Protein AF-A0A8T1TEG0-F1 (afdb_monomer)

Nearest PDB structures (foldseek):
  7vfw-assembly1_A  TM=9.113E-01  e=1.254E-06  Homo sapiens
  7w9t-assembly1_A  TM=8.544E-01  e=8.796E-04  Homo sapiens
  7xm9-assembly1_A  TM=9.207E-01  e=3.900E-03  Homo sapiens
  9ayk-assembly1_A  TM=8.519E-01  e=6.281E-03  Homo sapiens
  8fc8-assembly1_A  TM=5.537E-01  e=6.685E+00  Homo sapiens

Radius of gyration: 25.13 Å; Cα contacts (8 Å, |Δi|>4): 50; chains: 1; bounding box: 62×44×57 Å

Foldseek 3Di:
DVVLVVVLVVLVVVLVVVCVVQDCPPDPSHQVVDPLSVLSVVLSVLSVVLPDPPDDDNVVSVVSVVSVVVNVCSVDVVNVVVVVVVVVVVVVVVVVVVVVVVVVVVVVVVCCVVCPPVPPDDDDDPPPDD

Solvent-accessible surface area (backbone atoms only — not comparable to full-atom values): 7740 Å² total; per-residue (Å²): 109,74,68,59,52,53,51,49,52,54,49,47,51,53,54,49,51,48,40,67,74,37,28,74,75,86,40,99,65,21,40,72,77,38,68,53,54,45,51,53,53,52,52,48,55,53,57,60,57,59,71,52,94,87,63,75,68,65,68,62,51,55,56,59,59,70,52,59,70,56,48,58,37,62,73,32,71,72,50,42,56,53,50,53,50,52,56,59,59,45,57,69,48,49,61,54,50,51,53,52,50,53,52,50,50,55,53,50,52,54,47,44,75,73,46,65,80,64,81,77,74,74,92,74,69,87,84,70,83,124

InterPro domains:
  IPR005821 Ion transport domain [PF00520] (2-121)
  IPR027359 Voltage-dependent channel domain superfamily [G3DSA:1.20.120.350] (1-74)
  IPR050599 Voltage-dependent calcium channel alpha-1 subunit [PTHR45628] (1-124)

Structure (mmCIF, N/CA/C/O backbone):
data_AF-A0A8T1TEG0-F1
#
_entry.id   AF-A0A8T1TEG0-F1
#
loop_
_atom_site.group_PDB
_atom_site.id
_atom_site.type_symbol
_atom_site.label_atom_id
_atom_site.label_alt_id
_atom_site.label_comp_id
_atom_site.label_asym_id
_atom_site.label_entity_id
_atom_site.label_seq_id
_atom_site.pdbx_PDB_ins_code
_atom_site.Cartn_x
_atom_site.Cartn_y
_atom_site.Cartn_z
_atom_site.occupancy
_atom_site.B_iso_or_equiv
_atom_site.auth_seq_id
_atom_site.auth_comp_id
_atom_site.auth_asym_id
_atom_site.auth_atom_id
_atom_site.pdbx_PDB_model_num
ATOM 1 N N . GLU A 1 1 ? -0.123 -23.855 13.612 1.00 62.81 1 GLU A N 1
ATOM 2 C CA . GLU A 1 1 ? -1.482 -24.397 13.371 1.00 62.81 1 GLU A CA 1
ATOM 3 C C . GLU A 1 1 ? -2.456 -24.118 14.520 1.00 62.81 1 GLU A C 1
ATOM 5 O O . GLU A 1 1 ? -3.252 -23.198 14.393 1.00 62.81 1 GLU A O 1
ATOM 10 N N . LYS A 1 2 ? -2.376 -24.821 15.665 1.00 70.19 2 LYS A N 1
ATOM 11 C CA . LYS A 1 2 ? -3.350 -24.670 16.775 1.00 70.19 2 LYS A CA 1
ATOM 12 C C . LYS A 1 2 ? -3.433 -23.246 17.348 1.00 70.19 2 LYS A C 1
ATOM 14 O O . LYS A 1 2 ? -4.522 -22.742 17.593 1.00 70.19 2 LYS A O 1
ATOM 19 N N . VAL A 1 3 ? -2.289 -22.577 17.489 1.00 77.81 3 VAL A N 1
ATOM 20 C CA . VAL A 1 3 ? -2.202 -21.187 17.972 1.00 77.81 3 VAL A CA 1
ATOM 21 C C . VAL A 1 3 ? -2.874 -20.208 17.003 1.00 77.81 3 VAL A C 1
ATOM 23 O O . VAL A 1 3 ? -3.600 -19.312 17.415 1.00 77.81 3 VAL A O 1
ATOM 26 N N . GLU A 1 4 ? -2.688 -20.404 15.698 1.00 75.06 4 GLU A N 1
ATOM 27 C CA . GLU A 1 4 ? -3.291 -19.546 14.673 1.00 75.06 4 GLU A CA 1
ATOM 28 C C . GLU A 1 4 ? -4.812 -19.689 14.640 1.00 75.06 4 GLU A C 1
ATOM 30 O O . GLU A 1 4 ? -5.512 -18.700 14.445 1.00 75.06 4 GLU A O 1
ATOM 35 N N . TYR A 1 5 ? -5.310 -20.907 14.861 1.00 77.00 5 TYR A N 1
ATOM 36 C CA . TYR A 1 5 ? -6.738 -21.192 14.940 1.00 77.00 5 TYR A CA 1
ATOM 37 C C . TYR A 1 5 ? -7.370 -20.590 16.203 1.00 77.00 5 TYR A C 1
ATOM 39 O O . TYR A 1 5 ? -8.436 -19.986 16.124 1.00 77.00 5 TYR A O 1
ATOM 47 N N . ALA A 1 6 ? -6.680 -20.665 17.347 1.00 81.88 6 ALA A N 1
ATOM 48 C CA . ALA A 1 6 ? -7.110 -20.014 18.586 1.00 81.88 6 ALA A CA 1
ATOM 49 C C . ALA A 1 6 ? -7.218 -18.490 18.421 1.00 81.88 6 ALA A C 1
ATOM 51 O O . ALA A 1 6 ? -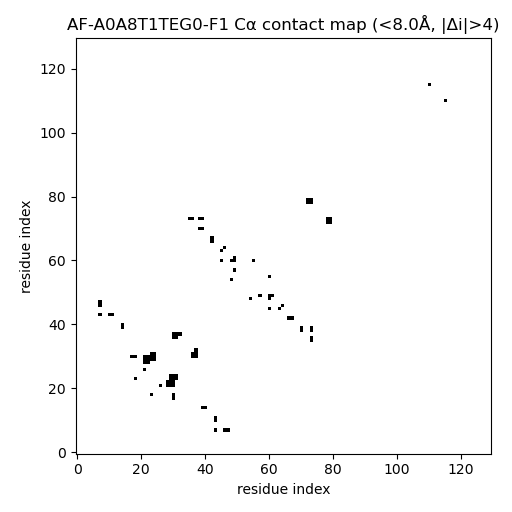8.236 -17.900 18.772 1.00 81.88 6 ALA A O 1
ATOM 52 N N . PHE A 1 7 ? -6.209 -17.862 17.809 1.00 79.44 7 PHE A N 1
ATOM 53 C CA . PHE A 1 7 ? -6.270 -16.443 17.471 1.00 79.44 7 PHE A CA 1
ATOM 54 C C . PHE A 1 7 ? -7.454 -16.133 16.551 1.00 79.44 7 PHE A C 1
ATOM 56 O O . PHE A 1 7 ? -8.213 -15.218 16.835 1.00 79.44 7 PHE A O 1
ATOM 63 N N . LEU A 1 8 ? -7.647 -16.906 15.481 1.00 80.69 8 LEU A N 1
ATOM 64 C CA . LEU A 1 8 ? -8.738 -16.707 14.524 1.00 80.69 8 LEU A CA 1
ATOM 65 C C . LEU A 1 8 ? -10.117 -16.740 15.198 1.00 80.69 8 LEU A C 1
ATOM 67 O O . LEU A 1 8 ? -10.940 -15.874 14.915 1.00 80.69 8 LEU A O 1
ATOM 71 N N . ILE A 1 9 ? -10.351 -17.673 16.125 1.00 83.75 9 ILE A N 1
ATOM 72 C CA . ILE A 1 9 ? -11.602 -17.750 16.897 1.00 83.75 9 ILE A CA 1
ATOM 73 C C . ILE A 1 9 ? -11.810 -16.487 17.742 1.00 83.75 9 ILE A C 1
ATOM 75 O O . ILE A 1 9 ? -12.888 -15.901 17.696 1.00 83.75 9 ILE A O 1
ATOM 79 N N . ILE A 1 10 ? -10.781 -16.042 18.471 1.00 85.75 10 ILE A N 1
ATOM 80 C CA . ILE A 1 10 ? -10.852 -14.831 19.305 1.00 85.75 10 ILE A CA 1
ATOM 81 C C . ILE A 1 10 ? -11.195 -13.607 18.446 1.00 85.75 10 ILE A C 1
ATOM 83 O O . ILE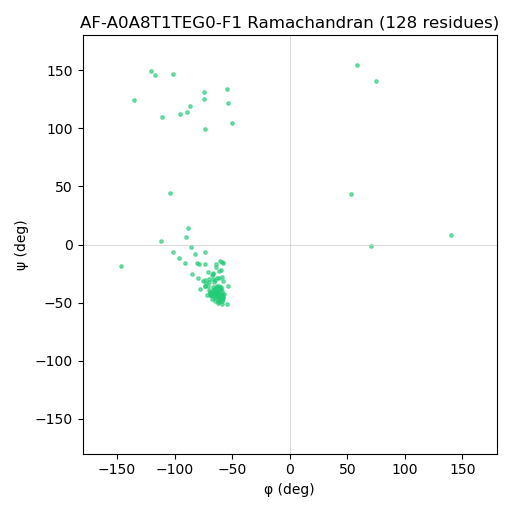 A 1 10 ? -12.111 -12.861 18.784 1.00 85.75 10 ILE A O 1
ATOM 87 N N . PHE A 1 11 ? -10.527 -13.444 17.301 1.00 80.06 11 PHE A N 1
ATOM 88 C CA . PHE A 1 11 ? -10.808 -12.339 16.378 1.00 80.06 11 PHE A CA 1
ATOM 89 C C . PHE A 1 11 ? -12.200 -12.437 15.767 1.00 80.06 11 PHE A C 1
ATOM 91 O O . PHE A 1 11 ? -12.888 -11.434 15.662 1.00 80.06 11 PHE A O 1
ATOM 98 N N . THR A 1 12 ? -12.663 -13.643 15.438 1.00 83.12 12 THR A N 1
ATOM 99 C CA . THR A 1 12 ? -14.026 -13.838 14.927 1.00 83.12 12 THR A CA 1
ATOM 100 C C . THR A 1 12 ? -15.061 -13.337 15.930 1.00 83.12 12 THR A C 1
ATOM 102 O O . THR A 1 12 ? -16.000 -12.649 15.539 1.00 83.12 12 THR A O 1
ATOM 105 N N . ILE A 1 13 ? -14.867 -13.637 17.218 1.00 86.19 13 ILE A N 1
ATOM 106 C CA . ILE A 1 13 ? -15.738 -13.175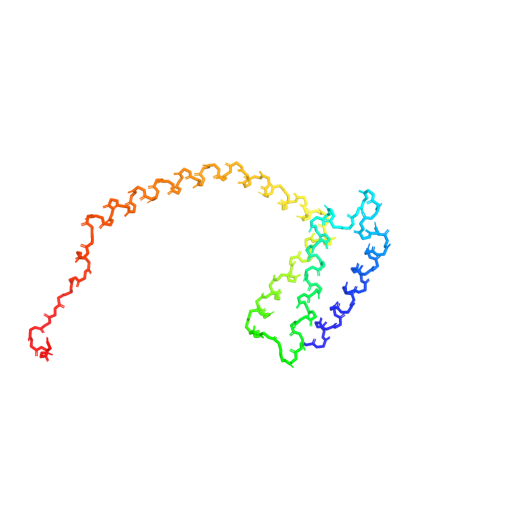 18.305 1.00 86.19 13 ILE A CA 1
ATOM 107 C C . ILE A 1 13 ? -15.662 -11.650 18.452 1.00 86.19 13 ILE A C 1
ATOM 109 O O . ILE A 1 13 ? -16.701 -11.000 18.538 1.00 86.19 13 ILE A O 1
ATOM 113 N N . GLU A 1 14 ? -14.461 -11.068 18.429 1.00 85.19 14 GLU A N 1
ATOM 114 C CA . GLU A 1 14 ? -14.257 -9.616 18.494 1.00 85.19 14 GLU A CA 1
ATOM 115 C C . GLU A 1 14 ? -14.961 -8.880 17.341 1.00 85.19 14 GLU A C 1
ATOM 117 O O . GLU A 1 14 ? -15.706 -7.925 17.573 1.00 85.19 14 GLU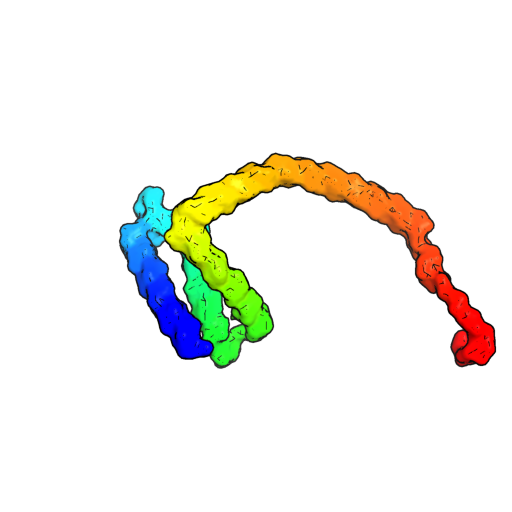 A O 1
ATOM 122 N N . THR A 1 15 ? -14.777 -9.336 16.098 1.00 79.31 15 THR A N 1
ATOM 123 C CA . THR A 1 15 ? -15.415 -8.761 14.908 1.00 79.31 15 THR A CA 1
ATOM 124 C C . THR A 1 15 ? -16.939 -8.901 14.992 1.00 79.31 15 THR A C 1
ATOM 126 O O . THR A 1 15 ? -17.651 -7.933 14.732 1.00 79.31 15 THR A O 1
ATOM 129 N N . PHE A 1 16 ? -17.464 -10.055 15.427 1.00 81.75 16 PHE A N 1
ATOM 130 C CA . PHE A 1 16 ? -18.908 -10.256 15.619 1.00 81.75 16 PHE A CA 1
ATOM 131 C C . PHE A 1 16 ? -19.496 -9.325 16.684 1.00 81.75 16 PHE A C 1
ATOM 133 O O . PHE A 1 16 ? -20.538 -8.712 16.455 1.00 81.75 16 PHE A O 1
ATOM 140 N N . LEU A 1 17 ? -18.816 -9.172 17.825 1.00 81.50 17 LEU A N 1
ATOM 141 C CA . LEU A 1 17 ? -19.208 -8.238 18.883 1.00 81.50 17 LEU A CA 1
ATOM 142 C C . LEU A 1 17 ? -19.263 -6.801 18.358 1.00 81.50 17 LEU A C 1
ATOM 144 O O . LEU A 1 17 ? -20.238 -6.097 18.612 1.00 81.50 17 LEU A O 1
ATOM 148 N N . LYS A 1 18 ? -18.266 -6.376 17.571 1.00 76.44 18 LYS A N 1
ATOM 149 C CA . LYS A 1 18 ? -18.273 -5.046 16.947 1.00 76.44 18 LYS A CA 1
ATOM 150 C C . LYS A 1 18 ? -19.410 -4.888 15.930 1.00 76.44 18 LYS A C 1
ATOM 152 O O . LYS A 1 18 ? -20.042 -3.837 15.898 1.00 76.44 18 LYS A O 1
ATOM 157 N N . ILE A 1 19 ? -19.704 -5.910 15.126 1.00 77.12 19 ILE A N 1
ATOM 158 C CA . ILE A 1 19 ? -20.814 -5.885 14.160 1.00 77.12 19 ILE A CA 1
ATOM 159 C C . ILE A 1 19 ? -22.164 -5.726 14.876 1.00 77.12 19 ILE A C 1
ATOM 161 O O . ILE A 1 19 ? -23.001 -4.935 14.438 1.00 77.12 19 ILE A O 1
ATOM 165 N N . ILE A 1 20 ? -22.364 -6.435 15.991 1.00 77.50 20 ILE A N 1
ATOM 166 C CA . ILE A 1 20 ? -23.587 -6.351 16.801 1.00 77.50 20 ILE A CA 1
ATOM 167 C C . ILE A 1 20 ? -23.683 -4.988 17.504 1.00 77.50 20 ILE A C 1
ATOM 169 O O . ILE A 1 20 ? -24.752 -4.385 17.507 1.00 77.50 20 ILE A O 1
ATOM 173 N N . ALA A 1 21 ? -22.577 -4.474 18.053 1.00 73.00 21 ALA A N 1
ATOM 174 C CA . ALA A 1 21 ? -22.550 -3.207 18.787 1.00 73.00 21 ALA A CA 1
ATOM 175 C C . ALA A 1 21 ? -22.740 -1.965 17.896 1.00 73.00 21 ALA A C 1
ATOM 177 O O . ALA A 1 21 ? -23.418 -1.023 18.298 1.00 73.00 21 ALA A O 1
ATOM 178 N N . TYR A 1 22 ? -22.153 -1.942 16.693 1.00 65.50 22 TYR A N 1
ATOM 179 C CA . TYR A 1 22 ? -22.247 -0.796 15.774 1.00 65.50 22 TYR A CA 1
ATOM 180 C C . TYR A 1 22 ? -23.426 -0.884 14.791 1.00 65.50 22 TYR A C 1
ATOM 182 O O . TYR A 1 22 ? -23.808 0.127 14.198 1.00 65.50 22 TYR A O 1
ATOM 190 N N . GLY A 1 23 ? -24.027 -2.066 14.626 1.00 62.62 23 GLY A N 1
ATOM 191 C CA . GLY A 1 23 ? -25.079 -2.314 13.644 1.00 62.62 23 GLY A CA 1
ATOM 192 C C . GLY A 1 23 ? -24.537 -2.414 12.210 1.00 62.62 23 GLY A C 1
ATOM 193 O O . GLY A 1 23 ? -23.639 -1.678 11.793 1.00 62.62 23 GLY A O 1
ATOM 194 N N . LEU A 1 24 ? -25.095 -3.348 11.431 1.00 58.84 24 LEU A N 1
ATOM 195 C CA . LEU A 1 24 ? -24.568 -3.713 10.109 1.00 58.84 24 LEU A CA 1
ATOM 196 C C . LEU A 1 24 ? -24.762 -2.599 9.064 1.00 58.84 24 LEU A C 1
ATOM 198 O O . LEU A 1 24 ? -23.837 -2.304 8.316 1.00 58.84 24 LEU A O 1
ATOM 202 N N . LEU A 1 25 ? -25.940 -1.961 9.025 1.00 55.09 25 LEU A N 1
ATOM 203 C CA . LEU A 1 25 ? -26.305 -0.984 7.980 1.00 55.09 25 LEU A CA 1
ATOM 204 C C . LEU A 1 25 ? -27.208 0.182 8.444 1.00 55.09 25 LEU A C 1
ATOM 206 O O . LEU A 1 25 ? -27.266 1.194 7.755 1.00 55.09 25 LEU A O 1
ATOM 210 N N . LEU A 1 26 ? -27.910 0.076 9.581 1.00 49.31 26 LEU A N 1
ATOM 211 C CA . LEU A 1 26 ? -29.025 0.983 9.928 1.00 49.31 26 LEU A CA 1
ATOM 212 C C . LEU A 1 26 ? -28.668 2.169 10.847 1.00 49.31 26 LEU A C 1
ATOM 214 O O . LEU A 1 26 ? -29.476 3.083 10.979 1.00 49.31 26 LEU A O 1
ATOM 218 N N . HIS A 1 27 ? -27.480 2.199 11.461 1.00 51.88 27 HIS A N 1
ATOM 219 C CA . HIS A 1 27 ? -27.046 3.316 12.313 1.00 51.88 27 HIS A CA 1
ATOM 220 C C . HIS A 1 27 ? -26.069 4.249 11.569 1.00 51.88 27 HIS A C 1
ATOM 222 O O . HIS A 1 27 ? -25.237 3.772 10.796 1.00 51.88 27 HIS A O 1
ATOM 228 N N . PRO A 1 28 ? -26.073 5.572 11.834 1.00 55.59 28 PRO A N 1
ATOM 229 C CA . PRO A 1 28 ? -25.132 6.526 11.235 1.00 55.59 28 PRO A CA 1
ATOM 230 C C . PRO A 1 28 ? -23.647 6.206 11.503 1.00 55.59 28 PRO A C 1
ATOM 232 O O . PRO A 1 28 ? -22.785 6.695 10.782 1.00 55.59 28 PRO A O 1
ATOM 235 N N . ASN A 1 29 ? -23.323 5.342 12.469 1.00 54.31 29 ASN A N 1
ATOM 236 C CA . ASN A 1 29 ? -21.974 4.806 12.697 1.00 54.31 29 ASN A CA 1
ATOM 237 C C . ASN A 1 29 ? -21.840 3.353 12.203 1.00 54.31 29 ASN A C 1
ATOM 239 O O . ASN A 1 29 ? -21.296 2.505 12.904 1.00 54.31 29 ASN A O 1
ATOM 243 N N . ALA A 1 30 ? -22.364 3.064 11.008 1.00 60.41 30 ALA A N 1
ATOM 244 C CA . ALA A 1 30 ? -22.339 1.732 10.413 1.00 60.41 30 ALA A CA 1
ATOM 245 C C . ALA A 1 30 ? -20.915 1.161 10.339 1.00 60.41 30 ALA A C 1
ATOM 247 O O . ALA A 1 30 ? -19.980 1.823 9.874 1.00 60.41 30 ALA A O 1
ATOM 248 N N . TYR A 1 31 ? -20.776 -0.104 10.740 1.00 63.44 31 TYR A N 1
ATOM 249 C CA . TYR A 1 31 ? -19.504 -0.828 10.800 1.00 63.44 31 TYR A CA 1
ATOM 250 C C . TYR A 1 31 ? -18.727 -0.793 9.469 1.00 63.44 31 TYR A C 1
ATOM 252 O O . TYR A 1 31 ? -17.506 -0.644 9.460 1.00 63.44 31 TYR A O 1
ATOM 260 N N . VAL A 1 32 ? -19.449 -0.838 8.345 1.00 61.12 32 VAL A N 1
ATOM 261 C CA . VAL A 1 32 ? -18.896 -0.865 6.978 1.00 61.12 32 VAL A CA 1
ATOM 262 C C . VAL A 1 32 ? -18.324 0.483 6.522 1.00 61.12 32 VAL A C 1
ATOM 264 O O . VAL A 1 32 ? -17.568 0.535 5.557 1.00 61.12 32 VAL A O 1
ATOM 267 N N . ARG A 1 33 ? -18.660 1.589 7.201 1.00 64.06 33 ARG A N 1
ATOM 268 C CA . ARG A 1 33 ? -18.183 2.931 6.826 1.00 64.06 33 ARG A CA 1
ATOM 269 C C . ARG A 1 33 ? -16.763 3.214 7.322 1.00 64.06 33 ARG A C 1
ATOM 271 O O . ARG A 1 33 ? -16.116 4.132 6.827 1.00 64.06 33 ARG A O 1
ATOM 278 N N . ASN A 1 34 ? -16.262 2.421 8.271 1.00 74.38 34 ASN A N 1
ATOM 279 C CA . ASN A 1 34 ? -14.886 2.505 8.744 1.00 74.38 34 ASN A CA 1
ATOM 280 C C . ASN A 1 34 ? -14.003 1.491 7.993 1.00 74.38 34 ASN A C 1
ATOM 282 O O . ASN A 1 34 ? -14.140 0.282 8.177 1.00 74.38 34 ASN A O 1
ATOM 286 N N . GLY A 1 35 ? -13.071 1.981 7.168 1.00 75.44 35 GLY A N 1
ATOM 287 C CA . GLY A 1 35 ? -12.185 1.133 6.358 1.00 75.44 35 GLY A CA 1
ATOM 288 C C . GLY A 1 35 ? -11.322 0.162 7.178 1.00 75.44 35 GLY A C 1
ATOM 289 O O . GLY A 1 35 ? -11.016 -0.932 6.712 1.00 75.44 35 GLY A O 1
ATOM 290 N N . TRP A 1 36 ? -10.997 0.505 8.428 1.00 80.62 36 TRP A N 1
ATOM 291 C CA . TRP A 1 36 ? -10.223 -0.363 9.325 1.00 80.62 36 TRP A CA 1
ATOM 292 C C . TRP A 1 36 ? -11.026 -1.558 9.845 1.00 80.62 36 TRP A C 1
ATOM 294 O O . TRP A 1 36 ? -10.478 -2.645 10.013 1.00 80.62 36 TRP A O 1
ATOM 304 N N . ASN A 1 37 ? -12.332 -1.373 10.043 1.00 78.69 37 ASN A N 1
ATOM 305 C CA . ASN A 1 37 ? -13.252 -2.438 10.437 1.00 78.69 37 ASN A CA 1
ATOM 306 C C . ASN A 1 37 ? -13.532 -3.389 9.265 1.00 78.69 37 ASN A C 1
ATOM 308 O O . ASN A 1 37 ? -13.637 -4.599 9.449 1.00 78.69 37 ASN A O 1
ATOM 312 N N . LEU A 1 38 ? -13.591 -2.853 8.041 1.00 80.50 38 LEU A N 1
ATOM 313 C CA . LEU A 1 38 ? -13.717 -3.662 6.829 1.00 80.50 38 LEU A CA 1
ATOM 314 C C . LEU A 1 38 ? -12.484 -4.555 6.613 1.00 80.50 38 LEU A C 1
ATOM 316 O O . LEU A 1 38 ? -12.621 -5.723 6.257 1.00 80.50 38 LEU A O 1
ATOM 320 N N . LEU A 1 39 ? -11.286 -4.023 6.869 1.00 81.31 39 LEU A N 1
ATOM 321 C CA . LEU A 1 39 ? -10.033 -4.778 6.806 1.00 81.31 39 LEU A CA 1
ATOM 322 C C . LEU A 1 39 ? -10.036 -5.948 7.804 1.00 81.31 39 LEU A C 1
ATOM 324 O O . LEU A 1 39 ? -9.698 -7.070 7.429 1.00 81.31 39 LEU A O 1
ATOM 328 N N . ASP A 1 40 ? -10.471 -5.705 9.043 1.00 83.31 40 ASP A N 1
ATOM 329 C CA . ASP A 1 40 ? -10.610 -6.737 10.081 1.00 83.31 40 ASP A CA 1
ATOM 330 C C . ASP A 1 40 ? -11.560 -7.868 9.643 1.00 83.31 40 ASP A C 1
ATOM 332 O O . ASP A 1 40 ? -11.208 -9.050 9.699 1.00 83.31 40 ASP A O 1
ATOM 336 N N . PHE A 1 41 ? -12.718 -7.508 9.079 1.00 82.44 41 PHE A N 1
ATOM 337 C CA . PHE A 1 41 ? -13.681 -8.467 8.534 1.00 82.44 41 PHE A CA 1
ATOM 338 C C . PHE A 1 41 ? -13.090 -9.331 7.408 1.00 82.44 41 PHE A C 1
ATOM 340 O O . PHE A 1 41 ? -13.249 -10.553 7.411 1.00 82.44 41 PHE A O 1
ATOM 347 N N . VAL A 1 42 ? -12.349 -8.728 6.470 1.00 82.69 42 VAL A N 1
ATOM 348 C CA . VAL A 1 42 ? -11.688 -9.463 5.377 1.00 82.69 42 VAL A CA 1
ATOM 349 C C . VAL A 1 42 ? -10.667 -10.467 5.922 1.00 82.69 42 VAL A C 1
ATOM 351 O O . VAL A 1 42 ? -10.620 -11.604 5.452 1.00 82.69 42 VAL A O 1
ATOM 354 N N . ILE A 1 43 ? -9.880 -10.097 6.940 1.00 82.19 43 ILE A N 1
ATOM 355 C CA . ILE A 1 43 ? -8.896 -11.003 7.556 1.00 82.19 43 ILE A CA 1
ATOM 356 C C . ILE A 1 43 ? -9.581 -12.225 8.184 1.00 82.19 43 ILE A C 1
ATOM 358 O O . ILE A 1 43 ? -9.084 -13.343 8.022 1.00 82.19 43 ILE A O 1
ATOM 362 N N . VAL A 1 44 ? -10.711 -12.039 8.873 1.00 84.06 44 VAL A N 1
ATOM 363 C CA . VAL A 1 44 ? -11.471 -13.142 9.488 1.00 84.06 44 VAL A CA 1
ATOM 364 C C . VAL A 1 44 ? -12.045 -14.083 8.424 1.00 84.06 44 VAL A C 1
ATOM 366 O O . VAL A 1 44 ? -11.866 -15.300 8.525 1.00 84.06 44 VAL A O 1
ATOM 369 N N . VAL A 1 45 ? -12.659 -13.540 7.366 1.00 81.69 45 VAL A N 1
ATOM 370 C CA . VAL A 1 45 ? -13.238 -14.333 6.264 1.00 81.69 45 VAL A CA 1
ATOM 371 C C . VAL A 1 45 ? -12.166 -15.158 5.551 1.00 81.69 45 VAL A C 1
ATOM 373 O O . VAL A 1 45 ? -12.332 -16.365 5.358 1.00 81.69 45 VAL A O 1
ATOM 376 N N . VAL A 1 46 ? -11.032 -14.537 5.220 1.00 79.00 46 VAL A N 1
ATOM 377 C CA . VAL A 1 46 ? -9.917 -15.217 4.546 1.00 79.00 46 VAL A CA 1
ATOM 378 C C . VAL A 1 46 ? -9.215 -16.218 5.472 1.00 79.00 46 VAL A C 1
ATOM 380 O O . VAL A 1 46 ? -8.746 -17.272 5.037 1.00 79.00 46 VAL A O 1
ATOM 383 N N . GLY A 1 47 ? -9.175 -15.931 6.774 1.00 77.56 47 GLY A N 1
ATOM 384 C CA . GLY A 1 47 ? -8.705 -16.873 7.781 1.00 77.56 47 GLY A CA 1
ATOM 385 C C . GLY A 1 47 ? -9.521 -18.166 7.778 1.00 77.56 47 GLY A C 1
ATOM 386 O O . GLY A 1 47 ? -8.939 -19.250 7.833 1.00 77.56 47 GLY A O 1
ATOM 387 N N . HIS A 1 48 ? -10.850 -18.059 7.697 1.00 74.50 48 HIS A N 1
ATOM 388 C CA . HIS A 1 48 ? -11.750 -19.211 7.718 1.00 74.50 48 HIS A CA 1
ATOM 389 C C . HIS A 1 48 ? -11.713 -20.005 6.400 1.00 74.50 48 HIS A C 1
ATOM 391 O O . HIS A 1 48 ? -11.769 -21.236 6.413 1.00 74.50 48 HIS A O 1
ATOM 397 N N . SER A 1 49 ? -11.550 -19.327 5.257 1.00 67.56 49 SER A N 1
ATOM 398 C CA . SER A 1 49 ? -11.460 -19.987 3.946 1.00 67.56 49 SER A CA 1
ATOM 399 C C . SER A 1 49 ? -10.156 -20.769 3.751 1.00 67.56 49 SER A C 1
ATOM 401 O O . SER A 1 49 ? -10.152 -21.788 3.069 1.00 67.56 49 SER A O 1
ATOM 403 N N . GLY A 1 50 ? -9.056 -20.346 4.381 1.00 63.81 50 GLY A N 1
ATOM 404 C CA . GLY A 1 50 ? -7.752 -21.011 4.276 1.00 63.81 50 GLY A CA 1
ATOM 405 C C . GLY A 1 50 ? -7.610 -22.339 5.037 1.00 63.81 50 GLY A C 1
ATOM 406 O O . GLY A 1 50 ? -6.566 -22.978 4.920 1.00 63.81 50 GLY A O 1
ATOM 407 N N . GLY A 1 51 ? -8.606 -22.740 5.837 1.00 57.22 51 GLY A N 1
ATOM 408 C CA . GLY A 1 51 ? -8.570 -23.955 6.666 1.00 57.22 51 GLY A CA 1
ATOM 409 C C . GLY A 1 51 ? -9.344 -25.154 6.111 1.00 57.22 51 GLY A C 1
ATOM 410 O O . GLY A 1 51 ? -9.269 -26.235 6.690 1.00 57.22 51 GLY A O 1
ATOM 411 N N . LYS A 1 52 ? -10.097 -24.991 5.015 1.00 57.19 52 LYS A N 1
ATOM 412 C CA . LYS A 1 52 ? -10.941 -26.058 4.458 1.00 57.19 52 LYS A CA 1
ATOM 413 C C . LYS A 1 52 ? -10.133 -26.938 3.490 1.00 57.19 52 LYS A C 1
ATOM 415 O O . LYS A 1 52 ? -9.660 -26.426 2.474 1.00 57.19 52 LYS A O 1
ATOM 420 N N . PRO A 1 53 ? -9.985 -28.251 3.749 1.00 47.03 53 PRO A N 1
ATOM 421 C CA . PRO A 1 53 ? -9.373 -29.161 2.793 1.00 47.03 53 PRO A CA 1
ATOM 422 C C . PRO A 1 53 ? -10.373 -29.390 1.652 1.00 47.03 53 PRO A C 1
ATOM 424 O O . PRO A 1 53 ? -11.331 -30.138 1.813 1.00 47.03 53 PRO A O 1
ATOM 427 N N . GLY A 1 54 ? -10.203 -28.689 0.526 1.00 56.34 54 GLY A N 1
ATOM 428 C CA . GLY A 1 54 ? -11.010 -28.928 -0.681 1.00 56.34 54 GLY A CA 1
ATOM 429 C C . GLY A 1 54 ? -11.469 -27.709 -1.487 1.00 56.34 54 GLY A C 1
ATOM 430 O O . GLY A 1 54 ? -12.263 -27.890 -2.403 1.00 56.34 54 GLY A O 1
ATOM 431 N N . GLY A 1 55 ? -11.013 -26.483 -1.199 1.00 57.41 55 GLY A N 1
ATOM 432 C CA . GLY A 1 55 ? -11.426 -25.296 -1.961 1.00 57.41 55 GLY A CA 1
ATOM 433 C C . GLY A 1 55 ? -10.271 -24.364 -2.323 1.00 57.41 55 GLY A C 1
ATOM 434 O O . GLY A 1 55 ? -9.593 -23.875 -1.427 1.00 57.41 55 GLY A O 1
ATOM 435 N N . PHE A 1 56 ? -10.132 -24.087 -3.627 1.00 57.31 56 PHE A N 1
ATOM 436 C CA . PHE A 1 56 ? -9.207 -23.134 -4.264 1.00 57.31 56 PHE A CA 1
ATOM 437 C C . PHE A 1 56 ? -7.701 -23.337 -4.016 1.00 57.31 56 PHE A C 1
ATOM 439 O O . PHE A 1 56 ? -7.264 -23.934 -3.038 1.00 57.31 56 PHE A O 1
ATOM 446 N N . ASP A 1 57 ? -6.898 -22.845 -4.963 1.00 59.56 57 ASP A N 1
ATOM 447 C CA . ASP A 1 57 ? -5.439 -22.958 -4.986 1.00 59.56 57 ASP A CA 1
ATOM 448 C C . ASP A 1 57 ? -4.819 -22.519 -3.645 1.00 59.56 57 ASP A C 1
ATOM 450 O O . ASP A 1 57 ? -4.735 -21.334 -3.301 1.00 59.56 57 ASP A O 1
ATOM 454 N N . VAL A 1 58 ? -4.391 -23.510 -2.859 1.00 63.28 58 VAL A N 1
ATOM 455 C CA . VAL A 1 58 ? -3.881 -23.358 -1.488 1.00 63.28 58 VAL A CA 1
ATOM 456 C C . VAL A 1 58 ? -2.663 -22.431 -1.404 1.00 63.28 58 VAL A C 1
ATOM 458 O O . VAL A 1 58 ? -2.309 -21.964 -0.318 1.00 63.28 58 VAL A O 1
ATOM 461 N N . LYS A 1 59 ? -2.018 -22.131 -2.542 1.00 64.69 59 LYS A N 1
ATOM 462 C CA . LYS A 1 59 ? -0.912 -21.174 -2.639 1.00 64.69 59 LYS A CA 1
ATOM 463 C C . LYS A 1 59 ? -1.375 -19.725 -2.478 1.00 64.69 59 LYS A C 1
ATOM 465 O O . LYS A 1 59 ? -0.752 -18.987 -1.715 1.00 64.69 59 LYS A O 1
ATOM 470 N N . ALA A 1 60 ? -2.479 -19.331 -3.113 1.00 67.31 60 ALA A N 1
ATOM 471 C CA . ALA A 1 60 ? -3.012 -17.972 -3.002 1.00 67.31 60 ALA A CA 1
ATOM 472 C C . ALA A 1 60 ? -3.551 -17.702 -1.587 1.00 67.31 60 ALA A C 1
ATOM 474 O O . ALA A 1 60 ? -3.220 -16.692 -0.971 1.00 67.31 60 ALA A O 1
ATOM 475 N N . LEU A 1 61 ? -4.284 -18.665 -1.014 1.00 67.44 61 LEU A N 1
ATOM 476 C CA . LEU A 1 61 ? -4.803 -18.600 0.361 1.00 67.44 61 LEU A CA 1
ATOM 477 C C . LEU A 1 61 ? -3.693 -18.510 1.422 1.00 67.44 61 LEU A C 1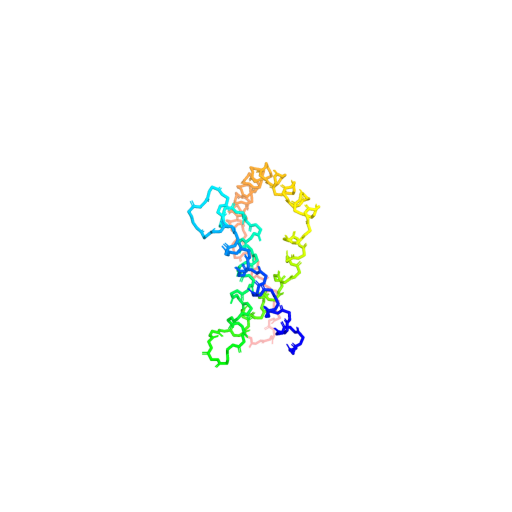
ATOM 479 O O . LEU A 1 61 ? -3.876 -17.898 2.476 1.00 67.44 61 LEU A O 1
ATOM 483 N N . ARG A 1 62 ? -2.508 -19.061 1.135 1.00 69.56 62 ARG A N 1
ATOM 484 C CA . ARG A 1 62 ? -1.328 -18.918 1.997 1.00 69.56 62 ARG A CA 1
ATOM 485 C C . ARG A 1 62 ? -0.749 -17.501 1.960 1.00 69.56 62 ARG A C 1
ATOM 487 O O . ARG A 1 62 ? -0.318 -17.022 3.008 1.00 69.56 62 ARG A O 1
ATOM 494 N N . ALA A 1 63 ? -0.774 -16.826 0.808 1.00 76.38 63 ALA A N 1
ATOM 495 C CA . ALA A 1 63 ? -0.266 -15.460 0.664 1.00 76.38 63 ALA A CA 1
ATOM 496 C C . ALA A 1 63 ? -1.042 -14.465 1.541 1.00 76.38 63 ALA A C 1
ATOM 498 O O . ALA A 1 63 ? -0.434 -13.618 2.187 1.00 76.38 63 ALA A O 1
ATOM 499 N N . PHE A 1 64 ? -2.359 -14.633 1.683 1.00 72.19 64 PHE A N 1
ATOM 500 C CA . PHE A 1 64 ? -3.193 -13.770 2.529 1.00 72.19 64 PHE A CA 1
ATOM 501 C C . PHE A 1 64 ? -2.820 -13.763 4.021 1.00 72.19 64 PHE A C 1
ATOM 503 O O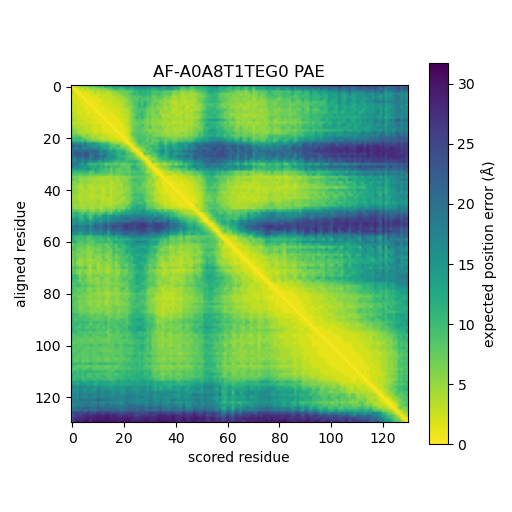 . PHE A 1 64 ? -3.217 -12.853 4.749 1.00 72.19 64 PHE A O 1
ATOM 510 N N . ARG A 1 65 ? -2.007 -14.713 4.507 1.00 75.19 65 ARG A N 1
ATOM 511 C CA . ARG A 1 65 ? -1.457 -14.652 5.875 1.00 75.19 65 ARG A CA 1
ATOM 512 C C . ARG A 1 65 ? -0.582 -13.411 6.096 1.00 75.19 65 ARG A C 1
ATOM 514 O O . ARG A 1 65 ? -0.474 -12.967 7.238 1.00 75.19 65 ARG A O 1
ATOM 521 N N . VAL A 1 66 ? -0.039 -12.814 5.028 1.00 80.62 66 VAL A N 1
ATOM 522 C CA . VAL A 1 66 ? 0.700 -11.538 5.060 1.00 80.62 66 VAL A CA 1
ATOM 523 C C . VAL A 1 66 ? -0.167 -10.349 5.488 1.00 80.62 66 VAL A C 1
ATOM 525 O O . VAL A 1 66 ? 0.364 -9.326 5.899 1.00 80.62 66 VAL A O 1
ATOM 528 N N . LEU A 1 67 ? -1.497 -10.478 5.445 1.00 76.69 67 LEU A N 1
ATOM 529 C CA . LEU A 1 67 ? -2.413 -9.445 5.931 1.00 76.69 67 LEU A CA 1
ATOM 530 C C . LEU A 1 67 ? -2.546 -9.449 7.459 1.00 76.69 67 LEU A C 1
ATOM 532 O O . LEU A 1 67 ? -2.989 -8.464 8.037 1.00 76.69 67 LEU A O 1
ATOM 536 N N . ARG A 1 68 ? -2.151 -10.525 8.154 1.00 78.44 68 ARG A N 1
ATOM 537 C CA . ARG A 1 68 ? -2.311 -10.618 9.616 1.00 78.44 68 ARG A CA 1
ATOM 538 C C . ARG A 1 68 ? -1.530 -9.552 10.392 1.00 78.44 68 ARG A C 1
ATOM 540 O O . ARG A 1 68 ? -2.119 -9.001 11.313 1.00 78.44 68 ARG A O 1
ATOM 547 N N . PRO A 1 69 ? -0.269 -9.212 10.062 1.00 81.88 69 PRO A N 1
ATOM 548 C CA . PRO A 1 69 ? 0.424 -8.080 10.681 1.00 81.88 69 PRO A CA 1
ATOM 549 C C . PRO A 1 69 ? -0.316 -6.749 10.504 1.00 81.88 69 PRO A C 1
ATOM 551 O O . PRO A 1 69 ? -0.286 -5.911 11.400 1.00 81.88 69 PRO A O 1
ATOM 554 N N . LEU A 1 7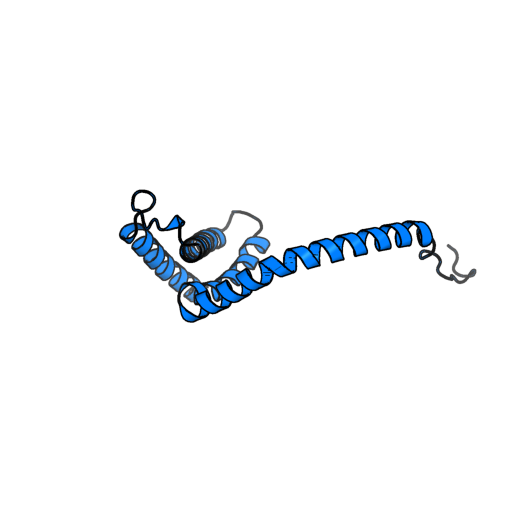0 ? -1.045 -6.582 9.395 1.00 77.81 70 LEU A N 1
ATOM 555 C CA . LEU A 1 70 ? -1.822 -5.376 9.105 1.00 77.81 70 LEU A CA 1
ATOM 556 C C . LEU A 1 70 ? -2.965 -5.159 10.111 1.00 77.81 70 LEU A C 1
ATOM 558 O O . LEU A 1 70 ? -3.400 -4.031 10.294 1.00 77.81 70 LEU A O 1
ATOM 562 N N . ARG A 1 71 ? -3.397 -6.187 10.853 1.00 75.69 71 ARG A N 1
ATOM 563 C CA . ARG A 1 71 ? -4.375 -6.029 11.946 1.00 75.69 71 ARG A CA 1
ATOM 564 C C . ARG A 1 71 ? -3.843 -5.216 13.134 1.00 75.69 71 ARG A C 1
ATOM 566 O O . ARG A 1 71 ? -4.612 -4.632 13.885 1.00 75.69 71 ARG A O 1
ATOM 573 N N . LEU A 1 72 ? -2.522 -5.175 13.341 1.00 80.38 72 LEU A N 1
ATOM 574 C CA . LEU A 1 72 ? -1.937 -4.349 14.408 1.00 80.38 72 LEU A CA 1
ATOM 575 C C . LEU A 1 72 ? -2.216 -2.867 14.142 1.00 80.38 72 LEU A C 1
ATOM 577 O O . LEU A 1 72 ? -2.381 -2.084 15.070 1.00 80.38 72 LEU A O 1
ATOM 581 N N . VAL A 1 73 ? -2.347 -2.509 12.866 1.00 81.75 73 VAL A N 1
ATOM 582 C CA . VAL A 1 73 ? -2.783 -1.188 12.434 1.00 81.75 73 VAL A CA 1
ATOM 583 C C . VAL A 1 73 ? -4.238 -0.925 12.804 1.00 81.75 73 VAL A C 1
ATOM 585 O O . VAL A 1 73 ? -4.541 0.138 13.338 1.00 81.75 73 VAL A O 1
ATOM 588 N N . SER A 1 74 ? -5.154 -1.862 12.539 1.00 76.06 74 SER A N 1
ATOM 589 C CA . SER A 1 74 ? -6.572 -1.655 12.855 1.00 76.06 74 SER A CA 1
ATOM 590 C C . SER A 1 74 ? -6.832 -1.594 14.367 1.00 76.06 74 SER A C 1
ATOM 592 O O . SER A 1 74 ? -7.773 -0.924 14.782 1.00 76.06 74 SER A O 1
ATOM 594 N N . GLY A 1 75 ? -5.985 -2.219 15.194 1.00 78.31 75 GLY A N 1
ATOM 595 C CA . GLY A 1 75 ? -6.088 -2.168 16.657 1.00 78.31 75 GLY A CA 1
ATOM 596 C C . GLY A 1 75 ? -5.433 -0.952 17.326 1.00 78.31 75 GLY A C 1
ATOM 597 O O . GLY A 1 75 ? -5.842 -0.573 18.421 1.00 78.31 75 GLY A O 1
ATOM 598 N N . VAL A 1 76 ? -4.429 -0.328 16.696 1.00 85.88 76 VAL A N 1
ATOM 599 C CA . VAL A 1 76 ? -3.640 0.754 17.309 1.00 85.88 76 VAL A CA 1
ATOM 600 C C . VAL A 1 76 ? -3.934 2.100 16.627 1.00 85.88 76 VAL A C 1
ATOM 602 O O . VAL A 1 76 ? -3.485 2.325 15.499 1.00 85.88 76 VAL A O 1
ATOM 605 N N . PRO A 1 77 ? -4.621 3.049 17.298 1.00 82.19 77 PRO A N 1
ATOM 606 C CA . PRO A 1 77 ? -5.060 4.299 16.671 1.00 82.19 77 PRO A CA 1
ATOM 607 C C . PRO A 1 77 ? -3.897 5.197 16.226 1.00 82.19 77 PRO A C 1
ATOM 609 O O . PRO A 1 77 ? -4.011 5.887 15.215 1.00 82.19 77 PRO A O 1
ATOM 612 N N . SER A 1 78 ? -2.749 5.156 16.910 1.00 86.25 78 SER A N 1
ATOM 613 C CA . SER A 1 78 ? -1.561 5.917 16.495 1.00 86.25 78 SER A CA 1
ATOM 614 C C . SER A 1 78 ? -1.032 5.475 15.125 1.00 86.25 78 SER A C 1
ATOM 616 O O . SER A 1 78 ? -0.616 6.314 14.329 1.00 86.25 78 SER A O 1
ATOM 618 N N . LEU A 1 79 ? -1.115 4.181 14.801 1.00 85.62 79 LEU A N 1
ATOM 619 C CA . LEU A 1 79 ? -0.652 3.644 13.521 1.00 85.62 79 LEU A CA 1
ATOM 620 C C . LEU A 1 79 ? -1.616 3.980 12.372 1.00 85.62 79 LEU A C 1
ATOM 622 O O . LEU A 1 79 ? -1.179 4.227 11.246 1.00 85.62 79 LEU A O 1
ATOM 626 N N . GLN A 1 80 ? -2.916 4.080 12.664 1.00 86.31 80 GLN A N 1
ATOM 627 C CA . GLN A 1 80 ? -3.927 4.528 11.698 1.00 86.31 80 GLN A CA 1
ATOM 628 C C . GLN A 1 80 ? -3.689 5.974 11.256 1.00 86.31 80 GLN A C 1
ATOM 630 O O . GLN A 1 80 ? -3.811 6.282 10.072 1.00 86.31 80 GLN A O 1
ATOM 635 N N . VAL A 1 81 ? -3.318 6.861 12.187 1.00 89.06 81 VAL A N 1
ATOM 636 C CA . VAL A 1 81 ? -3.008 8.268 11.876 1.00 89.06 81 VAL A CA 1
ATOM 637 C C . VAL A 1 81 ? -1.797 8.364 10.947 1.00 89.06 81 VAL A C 1
ATOM 639 O O . VAL A 1 81 ? -1.836 9.101 9.959 1.00 89.06 81 VAL A O 1
ATOM 642 N N . VAL A 1 82 ? -0.748 7.583 11.217 1.00 91.12 82 VAL A N 1
ATOM 643 C CA . VAL A 1 82 ? 0.458 7.545 10.376 1.00 91.12 82 VAL A CA 1
ATOM 644 C C . VAL A 1 82 ? 0.124 7.070 8.962 1.00 91.12 82 VAL A C 1
ATOM 646 O O . VAL A 1 82 ? 0.464 7.748 7.994 1.00 91.12 82 VAL A O 1
ATOM 649 N N . LEU A 1 83 ? -0.600 5.959 8.813 1.00 88.94 83 LEU A N 1
ATOM 650 C CA . LEU A 1 83 ? -0.954 5.446 7.485 1.00 88.94 83 LEU A CA 1
ATOM 651 C C . LEU A 1 83 ? -1.913 6.358 6.729 1.00 88.94 83 LEU A C 1
ATOM 653 O O . LEU A 1 83 ? -1.720 6.570 5.537 1.00 88.94 83 LEU A O 1
ATOM 657 N N . ASN A 1 84 ? -2.894 6.959 7.402 1.00 88.94 84 ASN A N 1
ATOM 658 C CA . ASN A 1 84 ? -3.755 7.961 6.776 1.00 88.94 84 ASN A CA 1
ATOM 659 C C . ASN A 1 84 ? -2.946 9.157 6.258 1.00 88.94 84 ASN A C 1
ATOM 661 O O . ASN A 1 84 ? -3.244 9.690 5.190 1.00 88.94 84 ASN A O 1
ATOM 665 N N . SER A 1 85 ? -1.893 9.550 6.977 1.00 91.50 85 SER A N 1
ATOM 666 C CA . SER A 1 85 ? -0.992 10.625 6.553 1.00 91.50 85 SER A CA 1
ATOM 667 C C . SER A 1 85 ? -0.177 10.221 5.321 1.00 91.50 85 SER A C 1
ATOM 669 O O . SER A 1 85 ? -0.064 11.006 4.381 1.00 91.50 85 SER A O 1
ATOM 671 N N . ILE A 1 86 ? 0.316 8.978 5.281 1.00 92.56 86 ILE A N 1
ATOM 672 C CA . ILE A 1 86 ? 1.021 8.410 4.122 1.00 92.56 86 ILE A CA 1
ATOM 673 C C . ILE A 1 86 ? 0.102 8.354 2.898 1.00 92.56 86 ILE A C 1
ATOM 675 O O . ILE A 1 86 ? 0.473 8.829 1.827 1.00 92.56 86 ILE A O 1
ATOM 679 N N . ILE A 1 87 ? -1.118 7.831 3.049 1.00 89.94 87 ILE A N 1
ATOM 680 C CA . ILE A 1 87 ? -2.090 7.742 1.951 1.00 89.94 87 ILE A CA 1
ATOM 681 C C . ILE A 1 87 ? -2.435 9.143 1.437 1.00 89.94 87 ILE A C 1
ATOM 683 O O . ILE A 1 87 ? -2.462 9.367 0.229 1.00 89.94 87 ILE A O 1
ATOM 687 N N . LYS A 1 88 ? -2.629 10.114 2.335 1.00 90.69 88 LYS A N 1
ATOM 688 C CA . LYS A 1 88 ? -2.903 11.505 1.958 1.00 90.69 88 LYS A CA 1
ATOM 689 C C . LYS A 1 88 ? -1.735 12.148 1.205 1.00 90.69 88 LYS A C 1
ATOM 691 O O . LYS A 1 88 ? -1.976 12.898 0.264 1.00 90.69 88 LYS A O 1
ATOM 696 N N . ALA A 1 89 ? -0.494 11.830 1.572 1.00 92.38 89 ALA A N 1
ATOM 697 C CA . ALA A 1 89 ? 0.700 12.269 0.851 1.00 92.38 89 ALA A CA 1
ATOM 698 C C . ALA A 1 89 ? 0.877 11.568 -0.509 1.00 92.38 89 ALA A C 1
ATOM 700 O O . ALA A 1 89 ? 1.496 12.125 -1.411 1.00 92.38 89 ALA A O 1
ATOM 701 N N . MET A 1 90 ? 0.302 10.377 -0.694 1.00 91.25 90 MET A N 1
ATOM 702 C CA . MET A 1 90 ? 0.353 9.642 -1.960 1.00 91.25 90 MET A CA 1
ATOM 703 C C . MET A 1 90 ? -0.560 10.243 -3.041 1.00 91.25 90 MET A C 1
ATOM 705 O O . MET A 1 90 ? -0.228 10.183 -4.222 1.00 91.25 90 MET A O 1
ATOM 709 N N . VAL A 1 91 ? -1.679 10.868 -2.657 1.00 91.50 91 VAL A N 1
ATOM 710 C CA . VAL A 1 91 ? -2.616 11.515 -3.597 1.00 91.50 91 VAL A CA 1
ATOM 711 C C . VAL A 1 91 ? -1.933 12.550 -4.512 1.00 91.50 91 VAL A C 1
ATOM 713 O O . VAL A 1 91 ? -2.074 12.424 -5.727 1.00 91.50 91 VAL A O 1
ATOM 716 N N . PRO A 1 92 ? -1.156 13.535 -4.015 1.00 91.31 92 PRO A N 1
ATOM 717 C CA . PRO A 1 92 ? -0.462 14.482 -4.893 1.00 91.31 92 PRO A CA 1
ATOM 718 C C . PRO A 1 92 ? 0.636 13.824 -5.743 1.00 91.31 92 PRO A C 1
ATOM 720 O O . PRO A 1 92 ? 0.874 14.256 -6.871 1.00 91.31 92 PRO A O 1
ATOM 723 N N . LEU A 1 93 ? 1.272 12.752 -5.254 1.00 93.19 93 LEU A N 1
ATOM 724 C CA . LEU A 1 93 ? 2.279 12.007 -6.019 1.00 93.19 93 LEU A CA 1
ATOM 725 C C . LEU A 1 93 ? 1.681 11.296 -7.238 1.00 93.19 93 LEU A C 1
ATOM 727 O O . LEU A 1 93 ? 2.396 11.077 -8.212 1.00 93.19 93 LEU A O 1
ATOM 731 N N . LEU A 1 94 ? 0.382 10.977 -7.227 1.00 92.88 94 LEU A N 1
ATOM 732 C CA . LEU A 1 94 ? -0.291 10.313 -8.346 1.00 92.88 94 LEU A CA 1
ATOM 733 C C . LEU A 1 94 ? -0.256 11.162 -9.625 1.00 92.88 94 LEU A C 1
ATOM 735 O O . LEU A 1 94 ? -0.058 10.624 -10.713 1.00 92.88 94 LEU A O 1
ATOM 739 N N . HIS A 1 95 ? -0.360 12.489 -9.505 1.00 93.12 95 HIS A N 1
ATOM 740 C CA . HIS A 1 95 ? -0.235 13.393 -10.653 1.00 93.12 95 HIS A CA 1
ATOM 741 C C . HIS A 1 95 ? 1.174 13.364 -11.261 1.00 93.12 95 HIS A C 1
ATOM 743 O O . HIS A 1 95 ? 1.323 13.321 -12.482 1.00 93.12 95 HIS A O 1
ATOM 749 N N . ILE A 1 96 ? 2.208 13.329 -10.416 1.00 95.62 96 ILE A N 1
ATOM 750 C CA . ILE A 1 96 ? 3.606 13.237 -10.858 1.00 95.62 96 ILE A CA 1
ATOM 751 C C . ILE A 1 96 ? 3.864 11.864 -11.488 1.00 95.62 96 ILE A C 1
ATOM 753 O O . ILE A 1 96 ? 4.469 11.777 -12.553 1.00 95.62 96 ILE A O 1
ATOM 757 N N . ALA A 1 97 ? 3.358 10.794 -10.872 1.00 96.12 97 ALA A N 1
ATOM 758 C CA . ALA A 1 97 ? 3.484 9.434 -11.382 1.00 96.12 97 ALA A CA 1
ATOM 759 C C . ALA A 1 97 ? 2.850 9.279 -12.772 1.00 96.12 97 ALA A C 1
ATOM 761 O O . ALA A 1 97 ? 3.422 8.608 -13.627 1.00 96.12 97 ALA A O 1
ATOM 762 N N . LEU A 1 98 ? 1.714 9.936 -13.028 1.00 95.75 98 LEU A N 1
ATOM 763 C CA . LEU A 1 98 ? 1.066 9.932 -14.340 1.00 95.75 98 LEU A CA 1
ATOM 764 C C . LEU A 1 98 ? 1.932 10.617 -15.406 1.00 95.75 98 LEU A C 1
ATOM 766 O O . LEU A 1 98 ? 2.069 10.097 -16.512 1.00 95.75 98 LEU A O 1
ATOM 770 N N . LEU A 1 99 ? 2.568 11.742 -15.068 1.00 96.19 99 LEU A N 1
ATOM 771 C CA . LEU A 1 99 ? 3.495 12.423 -15.974 1.00 96.19 99 LEU A CA 1
ATOM 772 C C . LEU A 1 99 ? 4.744 11.574 -16.250 1.00 96.19 99 LEU A C 1
ATOM 774 O O . LEU A 1 99 ? 5.157 11.441 -17.399 1.00 96.19 99 LEU A O 1
ATOM 778 N N . VAL A 1 100 ? 5.315 10.948 -15.219 1.00 97.25 100 VAL A N 1
ATOM 779 C CA . VAL A 1 100 ? 6.455 10.030 -15.370 1.00 97.25 100 VAL A CA 1
ATOM 780 C C . VAL A 1 100 ? 6.080 8.835 -16.247 1.00 97.25 100 VAL A C 1
ATOM 782 O O . VAL A 1 100 ? 6.838 8.482 -17.147 1.00 97.25 100 VAL A O 1
ATOM 785 N N . LEU A 1 101 ? 4.898 8.247 -16.045 1.00 97.88 101 LEU A N 1
ATOM 786 C CA . LEU A 1 101 ? 4.394 7.154 -16.875 1.00 97.88 101 LEU A CA 1
ATOM 787 C C . LEU A 1 101 ? 4.270 7.577 -18.345 1.00 97.88 101 LEU A C 1
ATOM 789 O O . LEU A 1 101 ? 4.691 6.837 -19.230 1.00 97.88 101 LEU A O 1
ATOM 793 N N . PHE A 1 102 ? 3.746 8.775 -18.608 1.00 97.88 102 PHE A N 1
ATOM 794 C CA . PHE A 1 102 ? 3.641 9.317 -19.962 1.00 97.88 102 PHE A CA 1
ATOM 795 C C . PHE A 1 102 ? 5.015 9.462 -20.634 1.00 97.88 102 PHE A C 1
ATOM 797 O O . PHE A 1 102 ? 5.200 9.033 -21.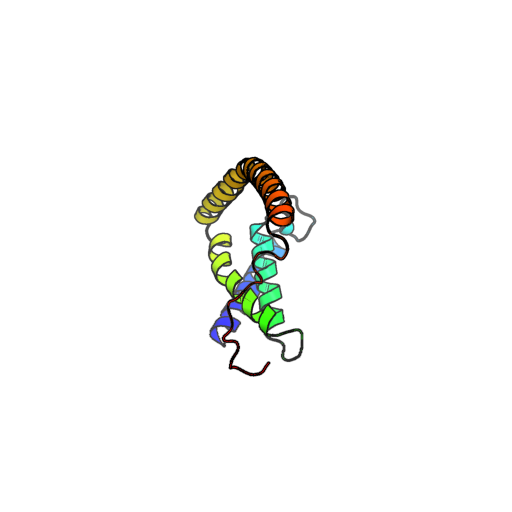773 1.00 97.88 102 PHE A O 1
ATOM 804 N N . VAL A 1 103 ? 6.007 9.986 -19.909 1.00 97.88 103 VAL A N 1
ATOM 805 C CA . VAL A 1 103 ? 7.388 10.111 -20.401 1.00 97.88 103 VAL A CA 1
ATOM 806 C C . VAL A 1 103 ? 8.005 8.738 -20.686 1.00 97.88 103 VAL A C 1
ATOM 808 O O . VAL A 1 103 ? 8.610 8.548 -21.741 1.00 97.88 103 VAL A O 1
ATOM 811 N N . ILE A 1 104 ? 7.817 7.763 -19.790 1.00 97.94 104 ILE A N 1
ATOM 812 C CA . ILE A 1 104 ? 8.292 6.385 -19.986 1.00 97.94 104 ILE A CA 1
ATOM 813 C C . ILE A 1 104 ? 7.691 5.781 -21.258 1.00 97.94 104 ILE A C 1
ATOM 815 O O . ILE A 1 104 ? 8.420 5.150 -22.015 1.00 97.94 104 ILE A O 1
ATOM 819 N N . ILE A 1 105 ? 6.399 5.996 -21.529 1.00 97.88 105 ILE A N 1
ATOM 820 C CA . ILE A 1 105 ? 5.741 5.477 -22.738 1.00 97.88 105 ILE A CA 1
ATOM 821 C C . ILE A 1 105 ? 6.370 6.063 -24.007 1.00 97.88 105 ILE A C 1
ATOM 823 O O . ILE A 1 105 ? 6.666 5.310 -24.933 1.00 97.88 105 ILE A O 1
ATOM 827 N N . ILE A 1 106 ? 6.631 7.374 -24.050 1.00 97.94 106 ILE A N 1
ATOM 828 C CA . ILE A 1 106 ? 7.277 8.013 -25.209 1.00 97.94 106 ILE A CA 1
ATOM 829 C C . ILE A 1 106 ? 8.650 7.386 -25.469 1.00 97.94 106 ILE A C 1
ATOM 831 O O . ILE A 1 106 ? 8.931 6.944 -26.583 1.00 97.94 106 ILE A O 1
ATOM 835 N N . TYR A 1 107 ? 9.494 7.298 -24.438 1.00 97.56 107 TYR A N 1
ATOM 836 C CA . TYR A 1 107 ? 10.822 6.701 -24.581 1.00 97.56 107 TYR A CA 1
ATOM 837 C C . TYR A 1 107 ? 10.770 5.204 -24.894 1.00 97.56 107 TYR A C 1
ATOM 839 O O . TYR A 1 107 ? 11.625 4.717 -25.630 1.00 97.56 107 TYR A O 1
ATOM 847 N N . ALA A 1 108 ? 9.772 4.477 -24.390 1.00 97.75 108 ALA A N 1
ATOM 848 C CA . ALA A 1 108 ? 9.572 3.070 -24.710 1.00 97.75 108 ALA A CA 1
ATOM 849 C C . ALA A 1 108 ? 9.224 2.866 -26.191 1.00 97.75 108 ALA A C 1
ATOM 851 O O . ALA A 1 108 ? 9.785 1.969 -26.813 1.00 97.75 108 ALA A O 1
ATOM 852 N N . ILE A 1 109 ? 8.361 3.709 -26.773 1.00 97.44 109 ILE A N 1
ATOM 853 C CA . ILE A 1 109 ? 8.024 3.653 -28.205 1.00 97.44 109 ILE A CA 1
ATOM 854 C C . ILE A 1 109 ? 9.257 3.981 -29.049 1.00 97.44 109 ILE A C 1
ATOM 856 O O . ILE A 1 109 ? 9.609 3.213 -29.939 1.00 97.44 109 ILE A O 1
ATOM 860 N N . ILE A 1 110 ? 9.966 5.068 -28.729 1.00 97.25 110 ILE A N 1
ATOM 861 C CA . ILE A 1 110 ? 11.200 5.444 -29.435 1.00 97.25 110 ILE A CA 1
ATOM 862 C C . ILE A 1 110 ? 12.235 4.312 -29.350 1.00 97.25 110 ILE A C 1
ATOM 864 O O . ILE A 1 110 ? 12.841 3.940 -30.351 1.00 97.25 110 ILE A O 1
ATOM 868 N N . GLY A 1 111 ? 12.425 3.735 -28.161 1.00 96.12 111 GLY A N 1
ATOM 869 C CA . GLY A 1 111 ? 13.340 2.617 -27.950 1.00 96.12 111 GLY A CA 1
ATOM 870 C C . GLY A 1 111 ? 12.928 1.363 -28.721 1.00 96.12 111 GLY A C 1
ATOM 871 O O . GLY A 1 111 ? 13.785 0.696 -29.295 1.00 96.12 111 GLY A O 1
ATOM 872 N N . LEU A 1 112 ? 11.632 1.057 -28.785 1.00 96.06 112 LEU A N 1
ATOM 873 C CA . LEU A 1 112 ? 11.121 -0.066 -29.565 1.00 96.06 112 LEU A CA 1
ATOM 874 C C . LEU A 1 112 ? 11.420 0.124 -31.056 1.00 96.06 112 LEU A C 1
ATOM 876 O O . LEU A 1 112 ? 12.025 -0.758 -31.654 1.00 96.06 112 LEU A O 1
ATOM 880 N N . GLU A 1 113 ? 11.086 1.281 -31.629 1.00 94.56 113 GLU A N 1
ATOM 881 C CA . GLU A 1 113 ? 11.339 1.582 -33.046 1.00 94.56 113 GLU A CA 1
ATOM 882 C C . GLU A 1 113 ? 12.838 1.534 -33.395 1.00 94.56 113 GLU A C 1
ATOM 884 O O . GLU A 1 113 ? 13.229 1.028 -34.447 1.00 94.56 113 GLU A O 1
ATOM 889 N N . LEU A 1 114 ? 13.709 2.007 -32.497 1.00 94.12 114 LEU A N 1
ATOM 890 C CA . LEU A 1 114 ? 15.157 2.034 -32.732 1.00 94.12 114 LEU A CA 1
ATOM 891 C C . LEU A 1 114 ? 15.836 0.669 -32.554 1.00 94.12 114 LEU A C 1
ATOM 893 O O . LEU A 1 114 ? 16.772 0.339 -33.290 1.00 94.12 114 LEU A O 1
ATOM 897 N N . PHE A 1 115 ? 15.409 -0.115 -31.563 1.00 92.00 115 PHE A N 1
ATOM 898 C CA . PHE A 1 115 ? 16.133 -1.310 -31.117 1.00 92.00 115 PHE A CA 1
ATOM 899 C C . PHE A 1 115 ? 15.419 -2.631 -31.417 1.00 92.00 115 PHE A C 1
ATOM 901 O O . PHE A 1 115 ? 15.958 -3.696 -31.087 1.00 92.00 115 PHE A O 1
ATOM 908 N N . ILE A 1 116 ? 14.263 -2.607 -32.090 1.00 92.25 116 ILE A N 1
ATOM 909 C CA . ILE A 1 116 ? 13.574 -3.825 -32.524 1.00 92.25 116 ILE A CA 1
ATOM 910 C C . ILE A 1 116 ? 14.513 -4.727 -33.345 1.00 92.25 116 ILE A C 1
ATOM 912 O O . ILE A 1 116 ? 15.114 -4.331 -34.343 1.00 92.25 116 ILE A O 1
ATOM 916 N N . GLY A 1 117 ? 14.705 -5.962 -32.872 1.00 87.50 117 GLY A N 1
ATOM 917 C CA . GLY A 1 117 ? 15.515 -6.986 -33.546 1.00 87.50 117 GLY A CA 1
ATOM 918 C C . GLY A 1 117 ? 17.035 -6.760 -33.550 1.00 87.50 117 GLY A C 1
ATOM 919 O O . GLY A 1 117 ? 17.770 -7.610 -34.050 1.00 87.50 117 GLY A O 1
ATOM 920 N N . LYS A 1 118 ? 17.550 -5.662 -32.980 1.00 85.75 118 LYS A N 1
ATOM 921 C CA . LYS A 1 118 ? 18.998 -5.371 -32.967 1.00 85.75 118 LYS A CA 1
ATOM 922 C C . LYS A 1 118 ? 19.760 -6.153 -31.894 1.00 85.75 118 LYS A C 1
ATOM 924 O O . LYS A 1 118 ? 20.922 -6.484 -32.104 1.00 85.75 118 LYS A O 1
ATOM 929 N N . MET A 1 119 ? 19.099 -6.492 -30.784 1.00 86.50 119 MET A N 1
ATOM 930 C CA . MET A 1 119 ? 19.713 -7.159 -29.623 1.00 86.50 119 MET A CA 1
ATOM 931 C C . MET A 1 119 ? 19.769 -8.694 -29.718 1.00 86.50 119 MET A C 1
ATOM 933 O O . MET A 1 119 ? 20.299 -9.336 -28.820 1.00 86.50 119 MET A O 1
ATOM 937 N N . HIS A 1 120 ? 19.245 -9.305 -30.787 1.00 85.31 120 HIS A N 1
ATOM 938 C CA . HIS A 1 120 ? 19.235 -10.770 -30.947 1.00 85.31 120 HIS A CA 1
ATOM 939 C C . HIS A 1 120 ? 20.487 -11.320 -31.659 1.00 85.31 120 HIS A C 1
ATOM 941 O O . HIS A 1 120 ? 20.548 -12.499 -31.996 1.00 85.31 120 HIS A O 1
ATOM 947 N N . LYS A 1 121 ? 21.488 -10.471 -31.930 1.00 83.75 121 LYS A N 1
ATOM 948 C CA . LYS A 1 121 ? 22.738 -10.888 -32.573 1.00 83.75 121 LYS A CA 1
ATOM 949 C C . LYS A 1 121 ? 23.747 -11.317 -31.511 1.00 83.75 121 LYS A C 1
ATOM 951 O O . LYS A 1 121 ? 24.219 -10.484 -30.745 1.00 83.75 121 LYS A O 1
ATOM 956 N N . SER A 1 122 ? 24.090 -12.600 -31.504 1.00 84.94 122 SER A N 1
ATOM 957 C CA . SER A 1 122 ? 25.200 -13.150 -30.724 1.00 84.94 122 SER A CA 1
ATOM 958 C C . SER A 1 122 ? 26.248 -13.733 -31.672 1.00 84.94 122 SER A C 1
ATOM 960 O O . SER A 1 122 ? 25.899 -14.250 -32.735 1.00 84.94 122 SER A O 1
ATOM 962 N N . CYS A 1 123 ? 27.528 -13.630 -31.312 1.00 87.00 123 CYS A N 1
ATOM 963 C CA . CYS A 1 123 ? 28.604 -14.280 -32.056 1.00 87.00 123 CYS A CA 1
ATOM 964 C C . CYS A 1 123 ? 28.582 -15.783 -31.763 1.00 87.00 123 CYS A C 1
ATOM 966 O O . CYS A 1 123 ? 28.558 -16.188 -30.602 1.00 87.00 123 CYS A O 1
ATOM 968 N N . PHE A 1 124 ? 28.630 -16.604 -32.806 1.00 85.81 124 PHE A N 1
ATOM 969 C CA . PHE A 1 124 ? 28.758 -18.053 -32.692 1.00 85.81 124 PHE A CA 1
ATOM 970 C C . PHE A 1 124 ? 30.023 -18.519 -33.416 1.00 85.81 124 PHE A C 1
ATOM 972 O O . PHE A 1 124 ? 30.470 -17.892 -34.379 1.00 85.81 124 PHE A O 1
ATOM 979 N N . LEU A 1 125 ? 30.627 -19.602 -32.925 1.00 86.62 125 LEU A N 1
ATOM 980 C CA . LEU A 1 125 ? 31.749 -20.245 -33.599 1.00 86.62 125 LEU A CA 1
ATOM 981 C C . LEU A 1 125 ? 31.212 -21.014 -34.808 1.00 86.62 125 LEU A C 1
ATOM 983 O O . LEU A 1 125 ? 30.334 -21.862 -34.662 1.00 86.62 125 LEU A O 1
ATOM 987 N N . VAL A 1 126 ? 31.765 -20.730 -35.987 1.00 80.44 126 VAL A N 1
ATOM 988 C CA . VAL A 1 126 ? 31.377 -21.362 -37.263 1.00 80.44 126 VAL A CA 1
ATOM 989 C C . VAL A 1 126 ? 31.572 -22.889 -37.236 1.00 80.44 126 VAL A C 1
ATOM 991 O O . VAL A 1 126 ? 30.898 -23.610 -37.960 1.00 80.44 126 VAL A O 1
ATOM 994 N N . ASP A 1 127 ? 32.435 -23.393 -36.351 1.00 77.12 127 ASP A N 1
ATOM 995 C CA . ASP A 1 127 ? 32.801 -24.812 -36.244 1.00 77.12 127 ASP A CA 1
ATOM 996 C C . ASP A 1 127 ? 31.797 -25.677 -35.445 1.00 77.12 127 ASP A C 1
ATOM 998 O O . ASP A 1 127 ? 31.905 -26.896 -35.408 1.00 77.12 127 ASP A O 1
ATOM 1002 N N . SER A 1 128 ? 30.790 -25.080 -34.791 1.00 68.25 128 SER A N 1
ATOM 1003 C CA . SER A 1 128 ? 29.852 -25.810 -33.910 1.00 68.25 128 SER A CA 1
ATOM 1004 C C . SER A 1 128 ? 28.601 -26.399 -34.586 1.00 68.25 128 SER A C 1
ATOM 1006 O O . SER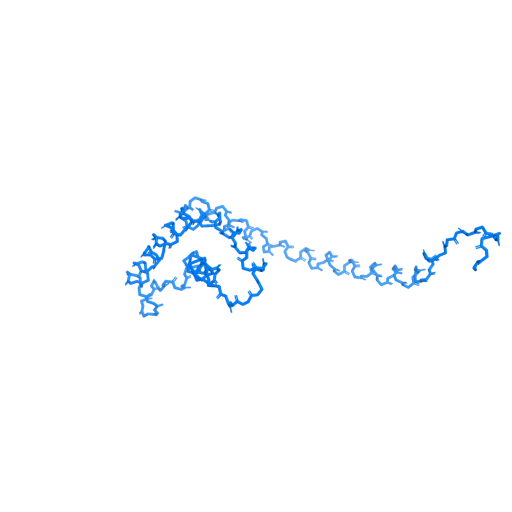 A 1 128 ? 27.696 -26.838 -33.880 1.00 68.25 128 SER A O 1
ATOM 1008 N N . GLY A 1 129 ? 28.545 -26.482 -35.920 1.00 63.72 129 GLY A N 1
ATOM 1009 C CA . GLY A 1 129 ? 27.625 -27.396 -36.619 1.00 63.72 129 GLY A CA 1
ATOM 1010 C C . GLY A 1 129 ? 26.138 -27.302 -36.236 1.00 63.72 129 GLY A C 1
ATOM 1011 O O . GLY A 1 129 ? 25.483 -28.334 -36.074 1.00 63.72 129 GLY A O 1
ATOM 1012 N N . LYS A 1 130 ? 25.609 -26.083 -36.102 1.00 52.53 130 LYS A N 1
ATOM 1013 C CA . LYS A 1 130 ? 24.186 -25.761 -36.275 1.00 52.53 130 LYS A CA 1
ATOM 1014 C C . LYS A 1 130 ? 24.054 -24.457 -37.040 1.00 52.53 130 LYS A C 1
ATOM 1016 O O . LYS A 1 130 ? 24.794 -23.514 -36.687 1.00 52.53 130 LYS A O 1
#

Organism: Chelydra serpentina (NCBI:txid8475)

Secondary structure (DSSP, 8-state):
-HHHHHHHHHHHHHHHHHHHHH-SSSSTT-GGGSHHHHHHHHHHHHHHHTT-TTSS-HHHHHHGGGGTTTHHHHH-HHHHHHHHHHHHHHHHHHHHHHHHHHHHHHHHHHHHHHHTTTTT-----GGG--

pLDDT: mean 79.67, std 12.86, range [47.03, 97.94]

Mean predicted aligned error: 10.3 Å

Sequence (130 aa):
EKVEYAFLIIFTIETFLKIIAYGLLLHPNAYVRNGWNLLDFVIVVVGHSGGKPGGFDVKALRAFRVLRPLRLVSGVPSLQVVLNSIIKAMVPLLHIALLVLFVIIIYAIIGLELFIGKMHKSCFLVDSGK